Protein 4PYA (pdb70)

B-factor: mean 47.31, std 22.41, range [24.94, 157.39]

Foldseek 3Di:
DFKAKWKKKKKKADDLVLLVVQVVCDPHVLNLQVVLFVQLLVQLQCLCVVPPPDDRDDWPDKGWDWDRDSVRRMIMIMMMTIDGDDDHRHSSNLRSNVSSNVSSCVSRCVVPPDMDMDDIGIDD

Solvent-accessible surface area: 7126 Å² total; per-residue (Å²): 142,76,100,77,79,9,84,0,11,0,11,0,57,7,102,67,107,2,4,44,116,4,63,108,32,74,162,118,116,56,22,20,16,51,58,0,109,90,25,0,31,62,5,1,112,129,0,114,100,100,63,122,161,30,109,98,47,174,36,89,74,24,66,1,90,23,124,25,29,80,125,100,60,62,0,60,0,54,1,13,0,72,5,84,13,160,48,22,0,75,77,7,0,34,14,0,0,36,37,0,0,101,20,0,61,85,72,6,114,108,66,10,187,85,11,94,58,24,59,58,125,80,54,149

InterPro domains:
  IPR002820 Molybdopterin cofactor biosynthesis C (MoaC) domain [PF01967] (15-150)
  IPR023045 Molybdenum cofactor biosynthesis C [TIGR00581] (4-152)
  IPR036522 Molybdopterin cofactor biosynthesis C (MoaC) domain superfamily [G3DSA:3.30.70.640] (1-161)
  IPR036522 Molybdopterin cofactor biosynthesis C (MoaC) domain superfamily [SSF55040] (11-155)
  IPR047594 Molybdenum cofactor biosynthesis C, bacteria/eukaryotes [MF_01224_B] (2-158)
  IPR047594 Molybdenum cofactor biosynthesis C, bacteria/eukaryotes [cd01420] (15-154)
  IPR050105 Molybdenum cofactor biosynthesis MoaA/MoaC [PTHR22960] (3-147)

CATH classification: 3.30.70.640

Or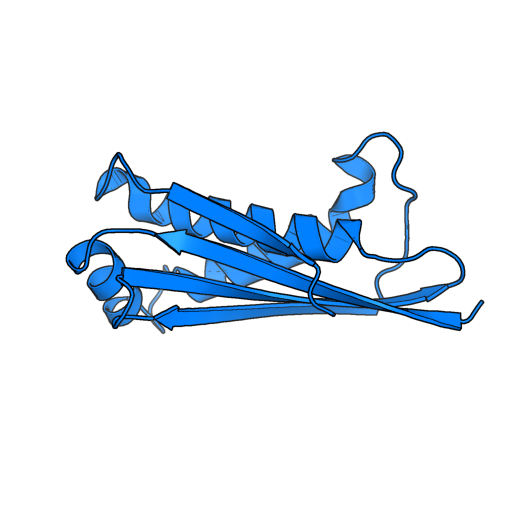ganism: Escherichia coli (strain K12) (NCBI:txid83333)

Radius of gyration: 14.76 Å; Cα contacts (8 Å, |Δi|>4): 261; chains: 1; bounding box: 37×29×43 Å

Structure (mmCIF, N/CA/C/O backbone):
data_4PYA
#
_entry.id   4PYA
#
_cell.length_a   89.933
_cell.length_b   89.933
_cell.length_c   62.446
_cell.angle_alpha   90.000
_cell.angle_beta   90.000
_cell.angle_gamma   120.000
#
_symmetry.space_group_name_H-M   'P 63 2 2'
#
loop_
_entity.id
_entity.type
_entity.pdbx_description
1 polymer 'Molybdenum cofactor biosynthesis protein MoaC'
2 non-polymer 1,2-ETHANEDIOL
3 non-polymer "(8S)-3',8-cyclo-7,8-dihydroguanosine 5'-triphosphate"
4 water water
#
loop_
_atom_site.group_PDB
_atom_site.id
_atom_site.type_symbol
_atom_site.label_atom_id
_atom_site.label_alt_id
_atom_site.label_comp_id
_atom_site.label_asym_id
_atom_site.label_entity_id
_atom_site.label_seq_id
_atom_site.pdbx_PDB_ins_code
_atom_site.Cartn_x
_atom_site.Cartn_y
_atom_site.Cartn_z
_atom_site.occupancy
_atom_site.B_iso_or_equiv
_atom_site.auth_seq_id
_atom_site.auth_comp_id
_atom_site.auth_asym_id
_atom_site.auth_atom_id
_atom_site.pdbx_PDB_model_num
ATOM 1 N N . GLU A 1 23 ? -50.532 19.336 174.978 1.00 85.42 23 GLU A N 1
ATOM 2 C CA . GLU A 1 23 ? -50.977 20.337 175.943 1.00 86.35 23 GLU A CA 1
ATOM 3 C C . GLU A 1 23 ? -52.356 20.877 175.584 1.00 84.88 23 GLU A C 1
ATOM 4 O O . GLU A 1 23 ? -52.550 21.450 174.514 1.00 89.98 23 GLU A O 1
ATOM 10 N N . THR A 1 24 ? -53.317 20.690 176.480 1.00 78.32 24 THR A N 1
ATOM 11 C CA . THR A 1 24 ? -54.684 21.112 176.218 1.00 75.06 24 THR A CA 1
ATOM 12 C C . THR A 1 24 ? -55.286 21.838 177.407 1.00 67.33 24 THR A C 1
ATOM 13 O O . THR A 1 24 ? -54.702 21.871 178.493 1.00 61.38 24 THR A O 1
ATOM 17 N N . VAL A 1 25 ? -56.466 22.408 177.204 1.00 65.38 25 VAL A N 1
ATOM 18 C CA . VAL A 1 25 ? -57.244 22.933 178.315 1.00 60.59 25 VAL A CA 1
ATOM 19 C C . VAL A 1 25 ? -57.835 21.785 179.132 1.00 57.23 25 VAL A C 1
ATOM 20 O O . VAL A 1 25 ? -58.568 20.945 178.609 1.00 60.44 25 VAL A O 1
ATOM 24 N N . ARG A 1 26 ? -57.504 21.735 180.415 1.00 51.38 26 ARG A N 1
ATOM 25 C CA . ARG A 1 26 ? -58.032 20.721 181.312 1.00 48.24 26 ARG A CA 1
ATOM 26 C C . ARG A 1 26 ? -58.839 21.345 182.444 1.00 47.80 26 ARG A C 1
ATOM 27 O O . ARG A 1 26 ? -58.496 22.385 182.933 1.00 44.47 26 ARG A O 1
ATOM 35 N N . GLU A 1 27 ? -59.934 20.712 182.790 1.00 46.33 27 GLU A N 1
ATOM 36 C CA . GLU A 1 27 ? -60.729 21.190 183.884 1.00 47.54 27 GLU A CA 1
ATOM 37 C C . GLU A 1 27 ? -61.339 20.097 184.710 1.00 44.37 27 GLU A C 1
ATOM 38 O O . GLU A 1 27 ? -61.412 18.976 184.314 1.00 45.69 27 GLU A O 1
ATOM 44 N N . ALA A 1 28 ? -61.727 20.460 185.911 1.00 38.22 28 ALA A N 1
ATOM 45 C CA . ALA A 1 28 ? -62.374 19.535 186.797 1.00 37.54 28 ALA A CA 1
ATOM 46 C C . ALA A 1 28 ? -63.314 20.270 187.736 1.00 40.34 28 ALA A C 1
ATOM 47 O O . ALA A 1 28 ? -63.058 21.379 188.074 1.00 38.15 28 ALA A O 1
ATOM 49 N N . ARG A 1 29 ? -64.424 19.644 188.079 1.00 36.81 29 ARG A N 1
ATOM 50 C CA . ARG A 1 29 ? -65.357 20.187 189.056 1.00 35.48 29 ARG A CA 1
ATOM 51 C C . ARG A 1 29 ? -65.634 19.154 190.132 1.00 34.22 29 ARG A C 1
ATOM 52 O O . ARG A 1 29 ? -65.737 17.965 189.839 1.00 35.17 29 ARG A O 1
ATOM 60 N N . ALA A 1 30 ? -65.761 19.624 191.370 1.00 32.76 30 ALA A N 1
ATOM 61 C CA . ALA A 1 30 ? -66.051 18.766 192.515 1.00 30.02 30 ALA A CA 1
ATOM 62 C C . ALA A 1 30 ? -67.150 19.391 193.360 1.00 35.46 30 ALA A C 1
ATOM 63 O O . ALA A 1 30 ? -67.458 20.579 193.223 1.00 32.82 30 ALA A O 1
ATOM 65 N N . GLU A 1 31 ? -67.767 18.574 194.204 1.00 31.29 31 GLU A N 1
ATOM 66 C CA . GLU A 1 31 ? -68.707 19.084 195.187 1.00 30.33 31 GLU A CA 1
ATOM 67 C C . GLU A 1 31 ? -68.380 18.481 196.543 1.00 30.99 31 GLU A C 1
ATOM 68 O O . GLU A 1 31 ? -67.792 17.404 196.627 1.00 32.22 31 GLU A O 1
ATOM 74 N N . ALA A 1 32 ? -68.740 19.203 197.600 1.00 28.48 32 ALA A N 1
ATOM 75 C CA . ALA A 1 32 ? -68.671 18.684 198.955 1.00 26.89 32 ALA A CA 1
ATOM 76 C C . ALA A 1 32 ? -69.886 19.211 199.710 1.00 31.08 32 ALA A C 1
ATOM 77 O O . ALA A 1 32 ? -70.468 20.226 199.336 1.00 33.06 32 ALA A O 1
ATOM 79 N N . PHE A 1 33 ? -70.276 18.507 200.761 1.00 30.59 33 PHE A N 1
ATOM 80 C CA . PHE A 1 33 ? -71.395 18.935 201.581 1.00 29.62 33 PHE A CA 1
ATOM 81 C C . PHE A 1 33 ? -70.969 18.928 203.035 1.00 29.13 33 PHE A C 1
ATOM 82 O O . PHE A 1 33 ? -70.193 18.075 203.450 1.00 28.13 33 PHE A O 1
ATOM 90 N N . VAL A 1 34 ? -71.476 19.881 203.816 1.00 30.18 34 VAL A N 1
ATOM 91 C CA . VAL A 1 34 ? -71.341 19.798 205.263 1.00 30.47 34 VAL A CA 1
ATOM 92 C C . VAL A 1 34 ? -72.734 19.789 205.858 1.00 28.32 34 VAL A C 1
ATOM 93 O O . VAL A 1 34 ? -73.501 20.717 205.622 1.00 30.73 34 VAL A O 1
ATOM 97 N N . THR A 1 35 ? -73.061 18.739 206.605 1.00 29.12 35 THR A N 1
ATOM 98 C CA . THR A 1 35 ? -74.398 18.590 207.176 1.00 29.61 35 THR A CA 1
ATOM 99 C C . THR A 1 35 ? -74.357 19.017 208.641 1.00 30.99 35 THR A C 1
ATOM 100 O O . THR A 1 35 ? -73.397 18.739 209.359 1.00 29.74 35 THR A O 1
ATOM 104 N N . MET A 1 36 ? -75.395 19.713 209.072 1.00 31.44 36 MET A N 1
ATOM 105 C CA . MET A 1 36 ? -75.374 20.353 210.382 1.00 31.85 36 MET A CA 1
ATOM 106 C C . MET A 1 36 ? -76.811 20.569 210.814 1.00 34.13 36 MET A C 1
ATOM 107 O O . MET A 1 36 ? -77.731 20.326 210.029 1.00 35.86 36 MET A O 1
ATOM 112 N N . ARG A 1 37 ? -77.016 21.011 212.053 1.00 33.42 37 ARG A N 1
ATOM 113 C CA . ARG A 1 37 ? -78.358 21.335 212.530 1.00 35.59 37 ARG A CA 1
ATOM 114 C C . ARG A 1 37 ? -78.847 22.651 211.933 1.00 34.09 37 ARG A C 1
ATOM 115 O O . ARG A 1 37 ? -78.057 23.449 211.429 1.00 32.65 37 ARG A O 1
ATOM 123 N N . SER A 1 38 ? -80.151 22.893 212.016 1.00 34.39 38 SER A N 1
ATOM 124 C CA . SER A 1 38 ? -80.730 24.096 211.433 1.00 35.07 38 SER A CA 1
ATOM 125 C C . SER A 1 38 ? -80.181 25.387 212.060 1.00 37.61 38 SER A C 1
ATOM 126 O O . SER A 1 38 ? -79.942 26.376 211.356 1.00 38.88 38 SER A O 1
ATOM 129 N N . GLU A 1 39 ? -79.986 25.382 213.374 1.00 36.52 39 GLU A N 1
ATOM 130 C CA . GLU A 1 39 ? -79.469 26.574 214.050 1.00 37.22 39 GLU A CA 1
ATOM 131 C C . GLU A 1 39 ? -78.091 26.932 213.534 1.00 36.07 39 GLU A C 1
ATOM 132 O O . GLU A 1 39 ? -77.759 28.108 213.351 1.00 33.09 39 GLU A O 1
ATOM 138 N N . THR A 1 40 ? -77.284 25.903 213.328 1.00 32.85 40 THR A N 1
ATOM 139 C CA . THR A 1 40 ? -75.915 26.085 212.878 1.00 32.67 40 THR A CA 1
ATOM 140 C C . THR A 1 40 ? -75.905 26.715 211.488 1.00 34.05 40 THR A C 1
ATOM 141 O O . THR A 1 40 ? -75.169 27.661 211.222 1.00 32.29 40 THR A O 1
ATOM 145 N N . LEU A 1 41 ? -76.753 26.206 210.603 1.00 32.35 41 LEU A N 1
ATOM 146 C CA . LEU A 1 41 ? -76.848 26.764 209.267 1.00 33.00 41 LEU A CA 1
ATOM 147 C C . LEU A 1 41 ? -77.409 28.182 209.309 1.00 35.02 41 LEU A C 1
ATOM 148 O O . LEU A 1 41 ? -76.938 29.060 208.595 1.00 36.55 41 LEU A O 1
ATOM 153 N N . ALA A 1 42 ? -78.403 28.419 210.164 1.00 34.96 42 ALA A N 1
ATOM 154 C CA . ALA A 1 42 ? -78.991 29.746 210.275 1.00 35.01 42 ALA A CA 1
ATOM 155 C C . ALA A 1 42 ? -77.941 30.764 210.713 1.00 38.23 42 ALA A C 1
ATOM 156 O O . ALA A 1 42 ? -77.975 31.923 210.298 1.00 38.83 42 ALA A O 1
ATOM 158 N N . MET A 1 43 ? -77.000 30.334 211.550 1.00 33.94 43 MET A N 1
ATOM 159 C CA . MET A 1 43 ? -75.970 31.253 212.032 1.00 37.21 43 MET A CA 1
ATOM 160 C C . MET A 1 43 ? -75.030 31.653 210.904 1.00 37.36 43 MET A C 1
ATOM 161 O O . MET A 1 43 ? -74.560 32.801 210.852 1.00 38.49 43 MET A O 1
ATOM 166 N N . ILE A 1 44 ? -74.759 30.704 210.013 1.00 36.32 44 ILE A N 1
ATOM 167 C CA . ILE A 1 44 ? -73.965 30.974 208.817 1.00 36.08 44 ILE A CA 1
ATOM 168 C C . ILE A 1 44 ? -74.663 31.975 207.922 1.00 39.60 44 ILE A C 1
ATOM 169 O O . ILE A 1 44 ? -74.057 32.947 207.464 1.00 44.87 44 ILE A O 1
ATOM 174 N N . ILE A 1 45 ? -75.945 31.737 207.670 1.00 39.83 45 ILE A N 1
ATOM 175 C CA . ILE A 1 45 ? -76.724 32.629 206.826 1.00 43.83 45 ILE A CA 1
ATOM 176 C C . ILE A 1 45 ? -76.796 34.037 207.423 1.00 51.34 45 ILE A C 1
ATOM 177 O O . ILE A 1 45 ? -76.664 35.025 206.703 1.00 54.34 45 ILE A O 1
ATOM 182 N N . ASP A 1 46 ? -76.970 34.127 208.740 1.00 50.60 46 ASP A N 1
ATOM 183 C CA . ASP A 1 46 ? -77.123 35.421 209.417 1.00 58.43 46 ASP A CA 1
ATOM 184 C C . ASP A 1 46 ? -75.820 36.206 209.578 1.00 60.80 46 ASP A C 1
ATOM 185 O O . ASP A 1 46 ? -75.846 37.427 209.759 1.00 64.27 46 ASP A O 1
ATOM 190 N N . GLY A 1 47 ? -74.691 35.507 209.528 1.00 57.53 47 GLY A N 1
ATOM 191 C CA . GLY A 1 47 ? -73.393 36.142 209.662 1.00 62.34 47 GLY A CA 1
ATOM 192 C C . GLY A 1 47 ? -72.747 36.398 208.310 1.00 67.98 47 GLY A C 1
ATOM 193 O O . GLY A 1 47 ? -71.603 36.857 208.223 1.00 72.92 47 GLY A O 1
ATOM 194 N N . ARG A 1 48 ? -73.488 36.096 207.248 1.00 119.52 48 ARG A N 1
ATOM 195 C CA . ARG A 1 48 ? -73.009 36.323 205.891 1.00 116.16 48 ARG A CA 1
ATOM 196 C C . ARG A 1 48 ? -72.895 37.820 205.620 1.00 124.91 48 ARG A C 1
ATOM 197 O O . ARG A 1 48 ? -73.657 38.614 206.174 1.00 135.41 48 ARG A O 1
ATOM 205 N N . HIS A 1 49 ? -71.926 38.188 204.784 1.00 120.66 49 HIS A N 1
ATOM 206 C CA . HIS A 1 49 ? -71.659 39.579 204.404 1.00 128.70 49 HIS A CA 1
ATOM 207 C C . HIS A 1 49 ? -71.178 40.437 205.581 1.00 129.58 49 HIS A C 1
ATOM 208 O O . HIS A 1 49 ? -71.094 41.661 205.470 1.00 139.74 49 HIS A O 1
ATOM 215 N N . HIS A 1 50 ? -70.860 39.795 206.702 1.00 118.07 50 HIS A N 1
ATOM 216 C CA . HIS A 1 50 ? -70.283 40.488 207.850 1.00 116.12 50 HIS A CA 1
ATOM 217 C C . HIS A 1 50 ? -68.863 39.985 208.091 1.00 104.06 50 HIS A C 1
ATOM 218 O O . HIS A 1 50 ? -68.491 38.920 207.597 1.00 91.99 50 HIS A O 1
ATOM 225 N N . ALA A 1 51 ? -68.076 40.753 208.843 1.00 107.47 51 ALA A N 1
ATOM 226 C CA . ALA A 1 51 ? -66.719 40.349 209.202 1.00 99.33 51 ALA A CA 1
ATOM 227 C C . ALA A 1 51 ? -66.752 39.011 209.939 1.00 93.21 51 ALA A C 1
ATOM 228 O O . ALA A 1 51 ? -67.420 38.879 210.964 1.00 99.47 51 ALA A O 1
ATOM 230 N N . GLY A 1 52 ? -66.040 38.021 209.407 1.00 82.13 52 GLY A N 1
ATOM 231 C CA . GLY A 1 52 ? -66.105 36.667 209.931 1.00 70.88 52 GLY A CA 1
ATOM 232 C C . GLY A 1 52 ? -67.019 35.808 209.083 1.00 65.63 52 GLY A C 1
ATOM 233 O O . GLY A 1 52 ? -67.464 34.743 209.505 1.00 60.68 52 GLY A O 1
ATOM 234 N N . ASP A 1 53 ? -67.299 36.298 207.880 1.00 65.61 53 ASP A N 1
ATOM 235 C CA . ASP A 1 53 ? -68.110 35.605 206.889 1.00 63.70 53 ASP A CA 1
ATOM 236 C C . ASP A 1 53 ? -67.585 34.191 206.670 1.00 54.76 53 ASP A C 1
ATOM 237 O O . ASP A 1 53 ? -66.490 34.014 206.155 1.00 45.51 53 ASP A O 1
ATOM 242 N N . VAL A 1 54 ? -68.364 33.194 207.076 1.00 36.63 54 VAL A N 1
ATOM 243 C CA . VAL A 1 54 ? -67.955 31.802 206.967 1.00 38.67 54 VAL A CA 1
ATOM 244 C C . VAL A 1 54 ? -67.746 31.424 205.498 1.00 39.32 54 VAL A C 1
ATOM 245 O O . VAL A 1 54 ? -66.759 30.771 205.158 1.00 37.01 54 VAL A O 1
ATOM 249 N N . PHE A 1 55 ? -68.640 31.859 204.615 1.00 36.12 55 PHE A N 1
ATOM 250 C CA . PHE A 1 55 ? -68.500 31.476 203.210 1.00 36.43 55 PHE A CA 1
ATOM 251 C C . PHE A 1 55 ? -67.283 32.126 202.553 1.00 36.98 55 PHE A C 1
ATOM 252 O O . PHE A 1 55 ? -66.561 31.474 201.795 1.00 34.82 55 PHE A O 1
ATOM 260 N N . ALA A 1 56 ? -67.051 33.402 202.853 1.00 36.85 56 ALA A N 1
ATOM 261 C CA . ALA A 1 56 ? -65.899 34.107 202.305 1.00 39.98 56 ALA A CA 1
ATOM 262 C C . ALA A 1 56 ? -64.589 33.445 202.747 1.00 34.20 56 ALA A C 1
ATOM 263 O O . ALA A 1 56 ? -63.671 33.253 201.946 1.00 35.22 56 ALA A O 1
ATOM 265 N N . THR A 1 57 ? -6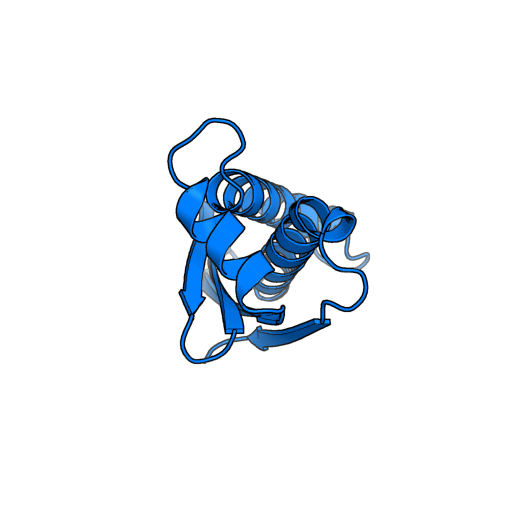4.513 33.098 204.026 1.00 35.12 57 THR A N 1
ATOM 266 C CA . THR A 1 57 ? -63.326 32.461 204.567 1.00 35.13 57 THR A CA 1
ATOM 267 C C . THR A 1 57 ? -63.121 31.086 203.936 1.00 33.83 57 THR A C 1
ATOM 268 O O . THR A 1 57 ? -62.008 30.717 203.573 1.00 30.48 57 THR A O 1
ATOM 272 N N . ALA A 1 58 ? -64.198 30.324 203.791 1.00 28.73 58 ALA A N 1
ATOM 273 C CA . ALA A 1 58 ? -64.072 28.989 203.241 1.00 29.58 58 ALA A CA 1
ATOM 274 C C . ALA A 1 58 ? -63.666 29.026 201.754 1.00 32.17 58 ALA A C 1
ATOM 275 O O . ALA A 1 58 ? -62.936 28.146 201.283 1.00 28.94 58 ALA A O 1
ATOM 277 N N . ARG A 1 59 ? -64.125 30.044 201.025 1.00 30.84 59 ARG A N 1
ATOM 278 C CA . ARG A 1 59 ? -63.770 30.180 199.614 1.00 29.44 59 ARG A CA 1
ATOM 279 C C . ARG A 1 59 ? -62.265 30.448 199.472 1.00 31.11 59 ARG A C 1
ATOM 280 O O . ARG A 1 59 ? -61.575 29.809 198.677 1.00 29.74 59 ARG A O 1
ATOM 288 N N . ILE A 1 60 ? -61.750 31.368 200.269 1.00 31.30 60 ILE A N 1
ATOM 289 C CA . ILE A 1 60 ? -60.321 31.672 200.238 1.00 29.88 60 ILE A CA 1
ATOM 290 C C . ILE A 1 60 ? -59.490 30.458 200.648 1.00 30.12 60 ILE A C 1
ATOM 291 O O . ILE A 1 60 ? -58.457 30.170 200.037 1.00 29.92 60 ILE A O 1
ATOM 296 N N . ALA A 1 61 ? -59.926 29.744 201.685 1.00 31.09 61 ALA A N 1
ATOM 297 C CA . ALA A 1 61 ? -59.195 28.553 202.118 1.00 31.12 61 ALA A CA 1
ATOM 298 C C . ALA A 1 61 ? -59.113 27.522 200.998 1.00 31.15 61 ALA A C 1
ATOM 299 O O . ALA A 1 61 ? -58.052 26.909 200.779 1.00 29.90 61 ALA A O 1
ATOM 301 N N . GLY A 1 62 ? -60.233 27.321 200.302 1.00 27.63 62 GLY A N 1
ATOM 302 C CA . GLY A 1 62 ? -60.302 26.324 199.249 1.00 30.88 62 GLY A CA 1
ATOM 303 C C . GLY A 1 62 ? -59.422 26.716 198.067 1.00 30.76 62 GLY A C 1
ATOM 304 O O . GLY A 1 62 ? -58.767 25.872 197.456 1.00 30.80 62 GLY A O 1
ATOM 305 N N . ILE A 1 63 ? -59.430 27.996 197.727 1.00 27.49 63 ILE A N 1
ATOM 306 C CA . ILE A 1 63 ? -58.586 28.495 196.637 1.00 26.52 63 ILE A CA 1
ATOM 307 C C . ILE A 1 63 ? -57.108 28.304 196.961 1.00 30.89 63 ILE A C 1
ATOM 308 O O . ILE A 1 63 ? -56.322 27.863 196.107 1.00 33.22 63 ILE A O 1
ATOM 313 N N . GLN A 1 64 ? -56.722 28.654 198.170 1.00 29.26 64 GLN A N 1
ATOM 314 C CA . GLN A 1 64 ? -55.353 28.479 198.590 1.00 32.73 64 GLN A CA 1
ATOM 315 C C . GLN A 1 64 ? -54.934 27.025 198.619 1.00 32.31 64 GLN A C 1
ATOM 316 O O . GLN A 1 64 ? -53.843 26.694 198.293 1.00 31.68 64 GLN A O 1
ATOM 322 N N . ALA A 1 65 ? -55.835 26.181 199.051 1.00 29.81 65 ALA A N 1
ATOM 323 C CA . ALA A 1 65 ? -55.566 24.747 199.130 1.00 30.79 65 ALA A CA 1
ATOM 324 C C . ALA A 1 65 ? -55.376 24.120 197.762 1.00 31.56 65 ALA A C 1
ATOM 325 O O . ALA A 1 65 ? -54.498 23.267 197.582 1.00 30.97 65 ALA A O 1
ATOM 327 N N . ALA A 1 66 ? -56.199 24.525 196.800 1.00 31.10 66 ALA A N 1
ATOM 328 C CA . ALA A 1 66 ? -56.049 24.026 195.424 1.00 30.51 66 ALA A CA 1
ATOM 329 C C . ALA A 1 66 ? -54.634 24.293 194.896 1.00 28.70 66 ALA A C 1
ATOM 330 O O . ALA A 1 66 ? -54.022 23.430 194.247 1.00 31.65 66 ALA A O 1
ATOM 332 N N . LYS A 1 67 ? -54.097 25.475 195.190 1.00 26.72 67 LYS A N 1
ATOM 333 C CA . LYS A 1 67 ? -52.780 25.842 194.684 1.00 28.69 67 LYS A CA 1
ATOM 334 C C . LYS A 1 67 ? -51.658 25.072 195.376 1.00 31.11 67 LYS A C 1
ATOM 335 O O . LYS A 1 67 ? -50.523 25.071 194.896 1.00 35.66 67 LYS A O 1
ATOM 341 N N . ARG A 1 68 ? -51.972 24.456 196.512 1.00 31.63 68 ARG A N 1
ATOM 342 C CA . ARG A 1 68 ? -50.997 23.718 197.317 1.00 35.93 68 ARG A CA 1
ATOM 343 C C . ARG A 1 68 ? -51.175 22.214 197.174 1.00 31.86 68 ARG A C 1
ATOM 344 O O . ARG A 1 68 ? -50.529 21.452 197.884 1.00 32.64 68 ARG A O 1
ATOM 352 N N . THR A 1 69 ? -52.062 21.786 196.278 1.00 28.70 69 THR A N 1
ATOM 353 C CA . THR A 1 69 ? -52.419 20.368 196.208 1.00 28.24 69 THR A CA 1
ATOM 354 C C . THR A 1 69 ? -51.193 19.496 196.002 1.00 31.00 69 THR A C 1
ATOM 355 O O . THR A 1 69 ? -51.070 18.434 196.603 1.00 29.48 69 THR A O 1
ATOM 359 N N . TRP A 1 70 ? -50.266 19.965 195.174 1.00 31.96 70 TRP A N 1
ATOM 360 C CA . TRP A 1 70 ? -49.045 19.216 194.892 1.00 32.09 70 TRP A CA 1
ATOM 361 C C . TRP A 1 70 ? -48.227 19.002 196.159 1.00 33.01 70 TRP A C 1
ATOM 362 O O . TRP A 1 70 ? -47.464 18.039 196.277 1.00 34.77 70 TRP A O 1
ATOM 373 N N . ASP A 1 71 ? -48.386 19.898 197.122 1.00 31.50 71 ASP A N 1
ATOM 374 C CA . ASP A 1 71 ? -47.584 19.809 198.336 1.00 35.27 71 ASP A CA 1
ATOM 375 C C . ASP A 1 71 ? -48.284 19.015 199.437 1.00 35.01 71 ASP A C 1
ATOM 376 O O . ASP A 1 71 ? -47.660 18.643 200.431 1.00 39.51 71 ASP A O 1
ATOM 381 N N . LEU A 1 72 ? -49.573 18.758 199.259 1.00 30.14 72 LEU A N 1
ATOM 382 C CA . LEU A 1 72 ? -50.362 18.008 200.243 1.00 32.37 72 LEU A CA 1
ATOM 383 C C . LEU A 1 72 ? -50.494 16.532 199.870 1.00 32.64 72 LEU A C 1
ATOM 384 O O . LEU A 1 72 ? -50.491 15.651 200.734 1.00 32.70 72 LEU A O 1
ATOM 389 N N . ILE A 1 73 ? -50.642 16.283 198.573 1.00 30.21 73 ILE A N 1
ATOM 390 C CA . ILE A 1 73 ? -50.813 14.927 198.049 1.00 31.44 73 ILE A CA 1
ATOM 391 C C . ILE A 1 73 ? -49.500 14.463 197.419 1.00 30.47 73 ILE A C 1
ATOM 392 O O . ILE A 1 73 ? -49.072 14.997 196.402 1.00 30.84 73 ILE A O 1
ATOM 397 N N . PRO A 1 74 ? -48.845 13.465 198.034 1.00 30.62 74 PRO A N 1
ATOM 398 C CA . PRO A 1 74 ? -47.441 13.153 197.756 1.00 36.60 74 PRO A CA 1
ATOM 399 C C . PRO A 1 74 ? -47.095 12.943 196.292 1.00 39.41 74 PRO A C 1
ATOM 400 O O . PRO A 1 74 ? -46.040 13.397 195.841 1.00 39.18 74 PRO A O 1
ATOM 404 N N . LEU A 1 75 ? -47.967 12.267 195.554 1.00 35.78 75 LEU A N 1
ATOM 405 C CA . LEU A 1 75 ? -47.645 11.912 194.182 1.00 37.17 75 LEU A CA 1
ATOM 406 C C . LEU A 1 75 ? -48.177 12.908 193.148 1.00 38.57 75 LEU A C 1
ATOM 407 O O . LEU A 1 75 ? -47.940 12.743 191.950 1.00 42.99 75 LEU A O 1
ATOM 412 N N . CYS A 1 76 ? -48.881 13.943 193.595 1.00 33.84 76 CYS A N 1
ATOM 413 C CA . CYS A 1 76 ? -49.384 14.945 192.653 1.00 31.43 76 CYS A CA 1
ATOM 414 C C . CYS A 1 76 ? -48.257 15.796 192.100 1.00 37.51 76 CYS A C 1
ATOM 415 O O . CYS A 1 76 ? -47.260 16.032 192.775 1.00 39.80 76 CYS A O 1
ATOM 418 N N . HIS A 1 77 ? -48.409 16.245 190.857 1.00 36.48 77 HIS A N 1
ATOM 419 C CA . HIS A 1 77 ? -47.405 17.093 190.222 1.00 38.06 77 HIS A CA 1
ATOM 420 C C . HIS A 1 77 ? -47.643 18.571 190.495 1.00 38.48 77 HIS A C 1
ATOM 421 O O . HIS A 1 77 ? -48.786 19.013 190.572 1.00 40.43 77 HIS A O 1
ATOM 428 N N . PRO A 1 78 ? -46.560 19.357 190.598 1.00 43.15 78 PRO A N 1
ATOM 429 C CA . PRO A 1 78 ? -46.776 20.806 190.639 1.00 44.70 78 PRO A CA 1
ATOM 430 C C . PRO A 1 78 ? -47.353 21.279 189.309 1.00 43.83 78 PRO A C 1
ATOM 431 O O . PRO A 1 78 ? -46.913 20.816 188.263 1.00 47.51 78 PRO A O 1
ATOM 435 N N . LEU A 1 79 ? -48.337 22.165 189.354 1.00 44.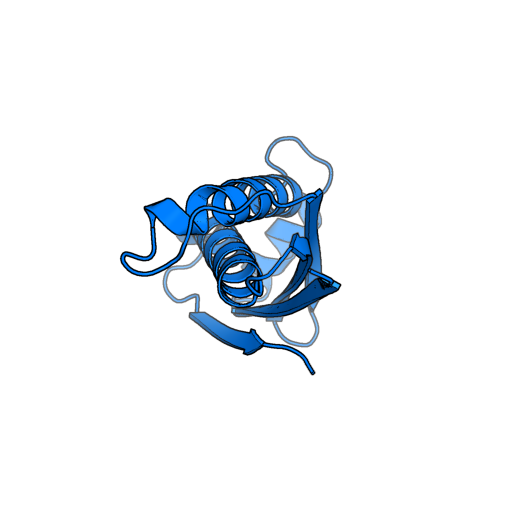91 79 LEU A N 1
ATOM 436 C CA . LEU A 1 79 ? -48.986 22.643 188.144 1.00 50.02 79 LEU A CA 1
ATOM 437 C C . LEU A 1 79 ? -49.199 24.141 188.243 1.00 53.70 79 LEU A C 1
ATOM 438 O O . LEU A 1 79 ? -49.150 24.706 189.328 1.00 56.69 79 LEU A O 1
ATOM 443 N N . MET A 1 80 ? -49.456 24.788 187.120 1.00 58.45 80 MET A N 1
ATOM 444 C CA . MET A 1 80 ? -49.790 26.200 187.175 1.00 61.85 80 MET A CA 1
ATOM 445 C C . MET A 1 80 ? -51.279 26.388 186.934 1.00 56.60 80 MET A C 1
ATOM 446 O O . MET A 1 80 ? -51.723 26.529 185.799 1.00 64.16 80 MET A O 1
ATOM 451 N N . LEU A 1 81 ? -52.048 26.358 188.016 1.00 56.36 81 LEU A N 1
ATOM 452 C CA . LEU A 1 81 ? -53.476 26.624 187.938 1.00 54.80 81 LEU A CA 1
ATOM 453 C C . LEU A 1 81 ? -53.736 28.035 187.438 1.00 62.05 81 LEU A C 1
ATOM 454 O O . LEU A 1 81 ? -53.295 29.009 188.047 1.00 68.52 81 LEU A O 1
ATOM 459 N N . SER A 1 82 ? -54.452 28.150 186.330 1.00 62.13 82 SER A N 1
ATOM 460 C CA . SER A 1 82 ? -54.823 29.464 185.841 1.00 65.61 82 SER A CA 1
ATOM 461 C C . SER A 1 82 ? -56.173 29.884 186.416 1.00 60.12 82 SER A C 1
ATOM 462 O O . SER A 1 82 ? -56.537 31.058 186.361 1.00 65.36 82 SER A O 1
ATOM 465 N N . LYS A 1 83 ? -56.917 28.931 186.967 1.00 52.88 83 LYS A N 1
ATOM 466 C CA . LYS A 1 83 ? -58.231 29.253 187.503 1.00 48.66 83 LYS A CA 1
ATOM 467 C C . LYS A 1 83 ? -58.705 28.284 188.576 1.00 41.67 83 LYS A C 1
ATOM 468 O O . LYS A 1 83 ? -58.637 27.068 188.414 1.00 42.96 83 LYS A O 1
ATOM 474 N N . VAL A 1 84 ? -59.168 28.852 189.684 1.00 38.62 84 VAL A N 1
ATOM 475 C CA . VAL A 1 84 ? -59.817 28.100 190.750 1.00 38.07 84 VAL A CA 1
ATOM 476 C C . VAL A 1 84 ? -61.021 28.888 19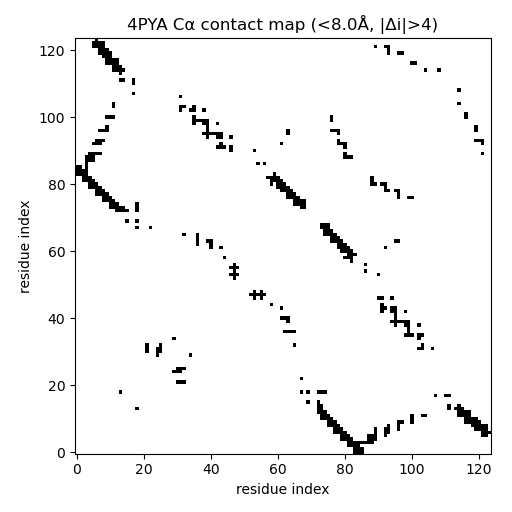1.234 1.00 40.42 84 VAL A C 1
ATOM 477 O O . VAL A 1 84 ? -60.899 30.072 191.561 1.00 42.49 84 VAL A O 1
ATOM 481 N N . GLU A 1 85 ? -62.180 28.241 191.262 1.00 37.36 85 GLU A N 1
ATOM 482 C CA . GLU A 1 85 ? -63.395 28.870 191.764 1.00 36.66 85 GLU A CA 1
ATOM 483 C C . GLU A 1 85 ? -64.001 27.995 192.827 1.00 34.18 85 GLU A C 1
ATOM 484 O O . GLU A 1 85 ? -64.009 26.773 192.708 1.00 35.16 85 GLU A O 1
ATOM 490 N N . VAL A 1 86 ? -64.502 28.625 193.877 1.00 34.40 86 VAL A N 1
ATOM 491 C CA . VAL A 1 86 ? -65.145 27.898 194.954 1.00 34.30 86 VAL A CA 1
ATOM 492 C C . VAL A 1 86 ? -66.461 28.593 195.238 1.00 37.09 86 VAL A C 1
ATOM 493 O O . VAL A 1 86 ? -66.477 29.784 195.552 1.00 40.61 86 VAL A O 1
ATOM 497 N N . ASN A 1 87 ? -67.572 27.882 195.092 1.00 34.33 87 ASN A N 1
ATOM 498 C CA . ASN A 1 87 ? -68.858 28.511 195.366 1.00 40.63 87 ASN A CA 1
ATOM 499 C C . ASN A 1 87 ? -69.628 27.752 196.435 1.00 35.69 87 ASN A C 1
ATOM 500 O O . ASN A 1 87 ? -69.639 26.529 196.442 1.00 33.17 87 ASN A O 1
ATOM 505 N N . LEU A 1 88 ? -70.270 28.492 197.334 1.00 34.91 88 LEU A N 1
ATOM 506 C CA . LEU A 1 88 ? -70.931 27.897 198.491 1.00 31.93 88 LEU A CA 1
ATOM 507 C C . LEU A 1 88 ? -72.380 28.328 198.541 1.00 33.72 88 LEU A C 1
ATOM 508 O O . LEU A 1 88 ? -72.693 29.480 198.246 1.00 36.55 88 LEU A O 1
ATOM 513 N N . GLN A 1 89 ? -73.271 27.399 198.868 1.00 33.58 89 GLN A N 1
ATOM 514 C CA . GLN A 1 89 ? -74.686 27.743 198.996 1.00 35.79 89 GLN A 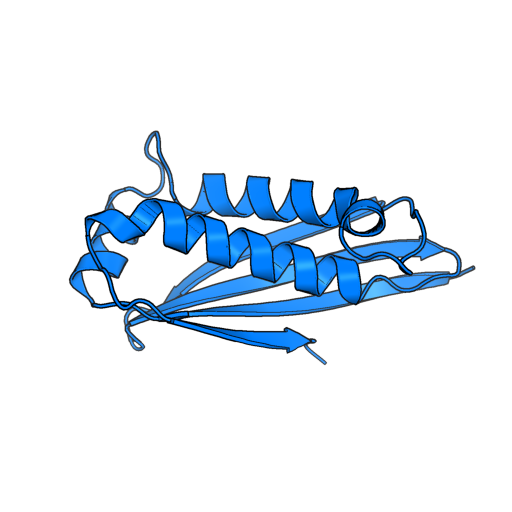CA 1
ATOM 515 C C . GLN A 1 89 ? -75.298 27.026 200.183 1.00 36.27 89 GLN A C 1
ATOM 516 O O . GLN A 1 89 ? -75.054 25.840 200.395 1.00 36.22 89 GLN A O 1
ATOM 522 N N . ALA A 1 90 ? -76.072 27.766 200.969 1.00 36.06 90 ALA A N 1
ATOM 523 C CA . ALA A 1 90 ? -76.840 27.167 202.041 1.00 38.46 90 ALA A CA 1
ATOM 524 C C . ALA A 1 90 ? -77.991 26.377 201.445 1.00 41.13 90 ALA A C 1
ATOM 525 O O . ALA A 1 90 ? -78.653 26.835 200.509 1.00 43.84 90 ALA A O 1
ATOM 527 N N . GLU A 1 91 ? -78.238 25.189 201.980 1.00 40.17 91 GLU A N 1
ATOM 528 C CA . GLU A 1 91 ? -79.417 24.432 201.591 1.00 43.12 91 GLU A CA 1
ATOM 529 C C . GLU A 1 91 ? -80.285 24.154 202.808 1.00 41.78 91 GLU 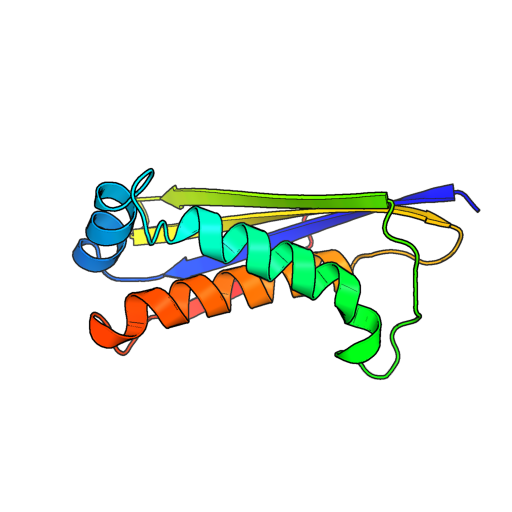A C 1
ATOM 530 O O . GLU A 1 91 ? -80.259 23.046 203.335 1.00 42.85 91 GLU A O 1
ATOM 536 N N . PRO A 1 92 ? -81.086 25.113 203.199 1.00 43.80 92 PRO A N 1
ATOM 537 C CA . PRO A 1 92 ? -81.832 25.050 204.441 1.00 48.24 92 PRO A CA 1
ATOM 538 C C . PRO A 1 92 ? -82.763 23.886 204.415 1.00 51.87 92 PRO A C 1
ATOM 539 O O . PRO A 1 92 ? -83.017 23.290 205.423 1.00 49.63 92 PRO A O 1
ATOM 543 N N . GLU A 1 93 ? -83.241 23.543 203.240 1.00 54.40 93 GLU A N 1
ATOM 544 C CA . GLU A 1 93 ? -84.148 22.425 203.092 1.00 59.98 93 GLU A CA 1
ATOM 545 C C . GLU A 1 93 ? -83.524 21.097 203.421 1.00 56.63 93 GLU A C 1
ATOM 546 O O . GLU A 1 93 ? -84.216 20.155 203.707 1.00 58.74 93 GLU A O 1
ATOM 552 N N . HIS A 1 94 ? -82.212 20.999 203.311 1.00 51.03 94 HIS A N 1
ATOM 553 C CA . HIS A 1 94 ? -81.514 19.784 203.677 1.00 49.68 94 HIS A CA 1
ATOM 554 C C . HIS A 1 94 ? -80.579 19.878 204.863 1.00 49.44 94 HIS A C 1
ATOM 555 O O . HIS A 1 94 ? -79.829 18.986 205.110 1.00 51.20 94 HIS A O 1
ATOM 562 N N . ASN A 1 95 ? -80.630 20.982 205.572 1.00 48.26 95 ASN A N 1
ATOM 563 C CA . ASN A 1 95 ? -79.740 21.271 206.703 1.00 44.64 95 ASN A CA 1
ATOM 564 C C . ASN A 1 95 ? -78.277 21.091 206.348 1.00 40.88 95 ASN A C 1
ATOM 565 O O . ASN A 1 95 ? -77.533 20.405 207.045 1.00 38.87 95 ASN A O 1
ATOM 570 N N . ARG A 1 96 ? -77.850 21.705 205.256 1.00 40.70 96 ARG A N 1
ATOM 571 C CA . ARG A 1 96 ? -76.467 21.538 204.845 1.00 37.94 96 ARG A CA 1
ATOM 572 C C . ARG A 1 96 ? -75.977 22.680 203.982 1.00 33.35 96 ARG A C 1
ATOM 573 O O . ARG A 1 96 ? -76.776 23.473 203.458 1.00 36.16 96 ARG A O 1
ATOM 581 N N . VAL A 1 97 ? -74.653 22.752 203.868 1.00 32.83 97 VAL A N 1
ATOM 582 C CA . VAL A 1 97 ? -73.987 23.651 202.939 1.00 32.81 97 VAL A CA 1
ATOM 583 C C . VAL A 1 97 ? -73.508 22.831 201.748 1.00 34.93 97 VAL A C 1
ATOM 584 O O . VAL A 1 97 ? -72.932 21.768 201.939 1.00 32.72 97 VAL A O 1
ATOM 588 N N . ARG A 1 98 ? -73.747 23.308 200.531 1.00 35.34 98 ARG A N 1
ATOM 589 C CA . ARG A 1 98 ? -73.114 22.685 199.356 1.00 33.26 98 ARG A CA 1
ATOM 590 C C . ARG A 1 98 ? -71.960 23.542 198.835 1.00 32.45 98 ARG A C 1
ATOM 591 O O . ARG A 1 98 ? -72.081 24.757 198.701 1.00 34.45 98 ARG A O 1
ATOM 599 N N . ILE A 1 99 ? -70.844 22.880 198.551 1.00 29.89 99 ILE A N 1
ATOM 600 C CA . ILE A 1 99 ? -69.652 23.506 197.995 1.00 28.56 99 ILE A CA 1
ATOM 601 C C . ILE A 1 99 ? -69.435 22.953 196.595 1.00 31.36 99 ILE A C 1
ATOM 602 O O . ILE A 1 99 ? -69.439 21.744 196.428 1.00 33.90 99 ILE A O 1
ATOM 607 N N . GLU A 1 100 ? -69.290 23.822 195.598 1.00 32.55 100 GLU A N 1
ATOM 608 C CA . GLU A 1 100 ? -68.905 23.364 194.268 1.00 32.34 100 GLU A CA 1
ATOM 609 C C . GLU A 1 100 ? -67.614 24.064 193.849 1.00 35.12 100 GLU A C 1
ATOM 610 O O . GLU A 1 100 ? -67.472 25.277 194.008 1.00 35.94 100 GLU A O 1
ATOM 616 N N . THR A 1 101 ? -66.674 23.306 193.294 1.00 31.42 101 THR A N 1
ATOM 617 C CA . THR A 1 101 ? -65.418 23.893 192.854 1.00 29.42 101 THR A CA 1
ATOM 618 C C . THR A 1 101 ? -65.170 23.676 191.370 1.00 35.16 101 THR A C 1
ATOM 619 O O . THR A 1 101 ? -65.742 22.786 190.744 1.00 34.64 101 THR A O 1
ATOM 623 N N . LEU A 1 102 ? -64.328 24.535 190.817 1.00 34.16 102 LEU A N 1
ATOM 624 C CA . LEU A 1 102 ? -63.903 24.472 189.440 1.00 37.87 102 LEU A CA 1
ATOM 625 C C . LEU A 1 102 ? -62.417 24.772 189.403 1.00 41.00 102 LEU A C 1
ATOM 626 O O . LEU A 1 102 ? -61.966 25.745 190.013 1.00 39.05 102 LEU A O 1
ATOM 631 N N . CYS A 1 103 ? -61.670 23.936 188.709 1.00 35.39 103 CYS A N 1
ATOM 632 C CA . CYS A 1 103 ? -60.274 24.156 188.457 1.00 33.97 103 CYS A CA 1
ATOM 633 C C . CYS A 1 103 ? -59.963 24.000 186.979 1.00 37.38 103 CYS A C 1
ATOM 634 O O . CYS A 1 103 ? -60.440 23.098 186.348 1.00 41.00 103 CYS A O 1
ATOM 637 N N . ARG A 1 104 ? -59.135 24.887 186.474 1.00 38.11 104 ARG A N 1
ATOM 638 C CA . ARG A 1 104 ? -58.754 24.850 185.085 1.00 39.29 104 ARG A CA 1
ATOM 639 C C . ARG A 1 104 ? -57.309 25.206 184.872 1.00 42.50 104 ARG A C 1
ATOM 640 O O . ARG A 1 104 ? -56.765 26.003 185.576 1.00 44.23 104 ARG A O 1
ATOM 648 N N . LEU A 1 105 ? -56.706 24.622 183.862 1.00 41.56 105 LEU A N 1
ATOM 649 C CA . LEU A 1 105 ? -55.422 25.069 183.379 1.00 45.16 105 LEU A CA 1
ATOM 650 C C . LEU A 1 105 ? -55.186 24.639 181.948 1.00 49.06 105 LEU A C 1
ATOM 651 O O . LEU A 1 105 ? -55.909 23.841 181.445 1.00 52.00 105 LEU A O 1
ATOM 656 N N . THR A 1 106 ? -54.175 25.207 181.313 1.00 52.36 106 THR A N 1
ATOM 657 C CA . THR A 1 106 ? -53.717 24.709 180.029 1.00 53.57 106 THR A CA 1
ATOM 658 C C . THR A 1 106 ? -52.404 23.977 180.266 1.00 58.39 106 THR A C 1
ATOM 659 O O . THR A 1 106 ? -51.418 24.584 180.675 1.00 62.21 106 THR A O 1
ATOM 663 N N . GLY A 1 107 ? -52.404 22.667 180.043 1.00 62.64 107 GLY A N 1
ATOM 664 C CA . GLY A 1 107 ? -51.241 21.846 180.339 1.00 66.18 107 GLY A CA 1
ATOM 665 C C . GLY A 1 107 ? -51.426 20.387 179.966 1.00 65.87 107 GLY A C 1
ATOM 666 O O . GLY A 1 107 ? -52.328 20.051 179.202 1.00 66.24 107 GLY A O 1
ATOM 667 N N . LYS A 1 108 ? -50.572 19.517 180.505 1.00 64.31 108 LYS A N 1
ATOM 668 C CA . LYS A 1 108 ? -50.601 18.101 180.144 1.00 67.74 108 LYS A CA 1
ATOM 669 C C . LYS A 1 108 ? -51.160 17.231 181.265 1.00 65.45 108 LYS A C 1
ATOM 670 O O . LYS A 1 108 ? -51.462 16.056 181.064 1.00 70.13 108 LYS A O 1
ATOM 676 N N . THR A 1 109 ? -51.288 17.814 182.447 1.00 58.97 109 THR A N 1
ATOM 677 C CA . T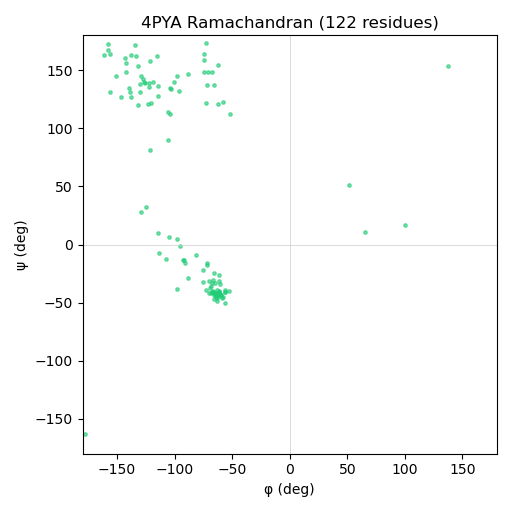HR A 1 109 ? -51.772 17.089 183.615 1.00 56.33 109 THR A CA 1
ATOM 678 C C . THR A 1 109 ? -53.116 17.642 184.075 1.00 52.54 109 THR A C 1
ATOM 679 O O . THR A 1 109 ? -53.310 18.859 184.113 1.00 53.13 109 THR A O 1
ATOM 683 N N . GLY A 1 110 ? -54.045 16.746 184.409 1.00 48.61 110 GLY A N 1
ATOM 684 C CA . GLY A 1 110 ? -55.375 17.134 184.854 1.00 46.40 110 GLY A CA 1
ATOM 685 C C . GLY A 1 110 ? -55.417 17.725 186.254 1.00 42.17 110 GLY A C 1
ATOM 686 O O . GLY A 1 110 ? -54.416 17.734 186.980 1.00 44.89 110 GLY A O 1
ATOM 687 N N . VAL A 1 111 ? -56.590 18.210 186.648 1.00 35.93 111 VAL A N 1
ATOM 688 C CA . VAL A 1 111 ? -56.718 18.974 187.871 1.00 33.67 111 VAL A CA 1
ATOM 689 C C . VAL A 1 111 ? -57.833 18.442 188.764 1.00 31.60 111 VAL A C 1
ATOM 690 O O . VAL A 1 111 ? -58.445 19.188 189.522 1.00 30.75 111 VAL A O 1
ATOM 694 N N . GLU A 1 112 ? -58.110 17.144 188.657 1.00 32.77 112 GLU A N 1
ATOM 695 C CA . GLU A 1 112 ? -59.103 16.515 189.529 1.00 32.53 112 GLU A CA 1
ATOM 696 C C . GLU A 1 112 ? -58.760 16.674 190.993 1.00 27.97 112 GLU A C 1
ATOM 697 O O . GLU A 1 112 ? -59.635 16.953 191.826 1.00 26.49 112 GLU A O 1
ATOM 703 N N . MET A 1 113 ? -57.497 16.445 191.337 1.00 30.35 113 MET A N 1
ATOM 704 C CA . MET A 1 113 ? -57.148 16.502 192.770 1.00 28.17 113 MET A CA 1
ATOM 705 C C . MET A 1 113 ? -57.212 17.936 193.301 1.00 31.28 113 MET A C 1
ATOM 706 O O . MET A 1 113 ? -57.529 18.156 194.468 1.00 28.50 113 MET A O 1
ATOM 711 N N . GLU A 1 114 ? -56.914 18.907 192.452 1.00 30.02 114 GLU A N 1
ATOM 712 C CA . GLU A 1 114 ? -57.033 20.304 192.858 1.00 28.10 114 GLU A CA 1
ATOM 713 C C . GLU A 1 114 ? -58.486 20.636 193.177 1.00 29.95 114 GLU A C 1
ATOM 714 O O . GLU A 1 114 ? -58.793 21.290 194.171 1.00 28.30 114 GLU A O 1
ATOM 720 N N . ALA A 1 115 ? -59.402 20.168 192.337 1.00 27.17 115 ALA A N 1
ATOM 721 C CA . ALA A 1 115 ? -60.827 20.446 192.573 1.00 28.69 115 ALA A CA 1
ATOM 722 C C . ALA A 1 115 ? -61.323 19.775 193.863 1.00 28.48 115 ALA A C 1
ATOM 723 O O . ALA A 1 115 ? -62.054 20.375 194.660 1.00 27.75 115 ALA A O 1
ATOM 725 N N . LEU A 1 116 ? -60.911 18.529 194.083 1.00 26.08 116 LEU A N 1
ATOM 726 C CA . LEU A 1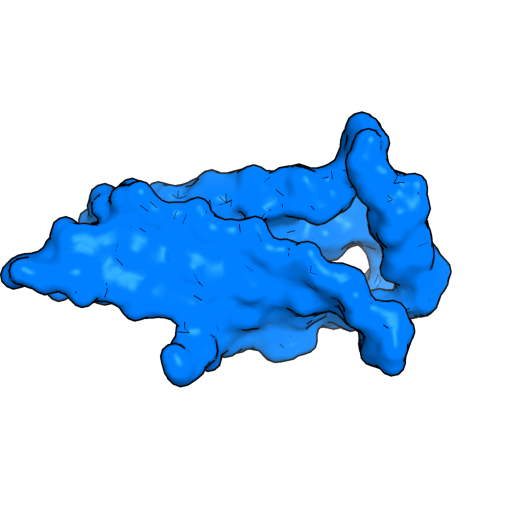 116 ? -61.349 17.798 195.275 1.00 27.28 116 LEU A CA 1
ATOM 727 C C . LEU A 1 116 ? -60.748 18.383 196.547 1.00 26.31 116 LEU A C 1
ATOM 728 O O . LEU A 1 116 ? -61.399 18.433 197.595 1.00 27.98 116 LEU A O 1
ATOM 733 N N . THR A 1 117 ? -59.496 18.808 196.451 1.00 27.34 117 THR A N 1
ATOM 734 C CA . THR A 1 117 ? -58.795 19.362 197.604 1.00 26.79 117 THR A CA 1
ATOM 735 C C . THR A 1 117 ? -59.396 20.718 197.959 1.00 29.35 117 THR A C 1
ATOM 736 O O . THR A 1 117 ? -59.583 21.031 199.146 1.00 28.46 117 THR A O 1
ATOM 740 N N . ALA A 1 118 ? -59.696 21.524 196.941 1.00 25.97 118 ALA A N 1
ATOM 741 C CA . ALA A 1 118 ? -60.341 22.810 197.196 1.00 30.10 118 ALA A CA 1
ATOM 742 C C . ALA A 1 118 ? -61.698 22.592 197.875 1.00 30.57 118 ALA A C 1
ATOM 743 O O . ALA A 1 118 ? -62.033 23.281 198.835 1.00 28.36 118 ALA A O 1
ATOM 745 N N . ALA A 1 119 ? -62.467 21.612 197.402 1.00 27.98 119 ALA A N 1
ATOM 746 C CA . ALA A 1 119 ? -63.766 21.326 198.014 1.00 29.74 119 ALA A CA 1
ATOM 747 C C . ALA A 1 119 ? -63.611 20.830 199.448 1.00 27.17 119 ALA A C 1
ATOM 748 O O . ALA A 1 119 ? -64.390 21.198 200.338 1.00 29.80 119 ALA A O 1
ATOM 750 N N . SER A 1 120 ? -62.625 19.971 199.665 1.00 27.62 120 SER A N 1
ATOM 751 C CA . SER A 1 120 ? -62.407 19.391 200.996 1.00 26.87 120 SER A CA 1
ATOM 752 C C . SER A 1 120 ? -61.984 20.413 202.031 1.00 27.13 120 SER A C 1
ATOM 753 O O . SER A 1 120 ? -62.447 20.371 203.167 1.00 26.50 120 SER A O 1
ATOM 756 N N . VAL A 1 121 ? -61.072 21.304 201.658 1.00 25.49 121 VAL A N 1
ATOM 757 C CA . VAL A 1 121 ? -60.560 22.271 202.614 1.00 25.45 121 VAL A CA 1
ATOM 758 C C . VAL A 1 121 ? -61.588 23.356 202.850 1.00 26.83 121 VAL A C 1
ATOM 759 O O . VAL A 1 121 ? -61.697 23.886 203.959 1.00 26.26 121 VAL A O 1
ATOM 763 N N . ALA A 1 122 ? -62.380 23.675 201.828 1.00 24.94 122 ALA A N 1
ATOM 764 C CA . ALA A 1 122 ? -63.510 24.575 202.053 1.00 27.13 122 ALA A CA 1
ATOM 765 C C . ALA A 1 122 ? -64.464 23.975 203.089 1.00 29.27 122 ALA A C 1
ATOM 766 O O . ALA A 1 122 ? -64.938 24.679 203.980 1.00 28.17 122 ALA A O 1
ATOM 768 N N . ALA A 1 123 ? -64.737 22.679 202.962 1.00 25.81 123 ALA A N 1
ATOM 769 C CA . ALA A 1 123 ? -65.604 21.970 203.915 1.00 27.98 123 ALA A CA 1
ATOM 770 C C . ALA A 1 123 ? -65.032 21.952 205.333 1.00 27.19 123 ALA A C 1
ATOM 771 O O . ALA A 1 123 ? -65.766 22.123 206.314 1.00 28.73 123 ALA A O 1
ATOM 773 N N . LEU A 1 124 ? -63.730 21.723 205.440 1.00 26.52 124 LEU A N 1
ATOM 774 C CA . LEU A 1 124 ? -63.056 21.741 206.746 1.00 25.28 124 LEU A CA 1
ATOM 775 C C . LEU A 1 124 ? -63.085 23.127 207.370 1.00 26.79 124 LEU A C 1
ATOM 776 O O . LEU A 1 124 ? -63.131 23.272 208.596 1.00 27.35 124 LEU A O 1
ATOM 781 N N . THR A 1 125 ? -63.040 24.164 206.539 1.00 25.25 125 THR A N 1
ATOM 782 C CA . THR A 1 125 ? -63.072 25.526 207.061 1.00 25.03 125 THR A CA 1
ATOM 783 C C . THR A 1 125 ? -64.484 25.876 207.573 1.00 27.39 125 THR A C 1
ATOM 784 O O . THR A 1 125 ? -64.643 26.534 208.608 1.00 28.05 125 THR A O 1
ATOM 788 N N . ILE A 1 126 ? -65.509 25.429 206.860 1.00 27.13 126 ILE A N 1
ATOM 789 C CA . ILE A 1 126 ? -66.877 25.580 207.371 1.00 28.70 126 ILE A CA 1
ATOM 790 C C . ILE A 1 126 ? -66.987 24.868 208.715 1.00 31.18 126 ILE A C 1
ATOM 791 O O . ILE A 1 126 ? -67.505 25.423 209.685 1.00 31.58 126 ILE A O 1
ATOM 796 N N . TYR A 1 127 ? -66.468 23.643 208.770 1.00 29.74 127 TYR A N 1
ATOM 797 C CA . TYR A 1 127 ? -66.469 22.863 210.008 1.00 29.78 127 TYR A CA 1
ATOM 798 C C . TYR A 1 127 ? -65.790 23.625 211.137 1.00 34.12 127 TYR A C 1
ATOM 799 O O . TYR A 1 127 ? -66.346 23.744 212.237 1.00 29.14 127 TYR A O 1
ATOM 808 N N . ASP A 1 128 ? -64.586 24.131 210.870 1.00 28.80 128 ASP A N 1
ATOM 809 C CA . ASP A 1 128 ? -63.831 24.864 211.878 1.00 29.46 128 ASP A CA 1
ATOM 810 C C . ASP A 1 128 ? -64.604 26.044 212.443 1.00 30.99 128 ASP A C 1
ATOM 811 O O . ASP A 1 128 ? -64.569 26.340 213.645 1.00 32.81 128 ASP A O 1
ATOM 816 N N . MET A 1 129 ? -65.297 26.741 211.564 1.00 29.37 129 MET A N 1
ATOM 817 C CA . MET A 1 129 ? -65.952 27.957 211.986 1.00 33.25 129 MET A CA 1
ATOM 818 C C . MET A 1 129 ? -67.278 27.695 212.677 1.00 35.25 129 MET A C 1
ATOM 819 O O . MET A 1 129 ? -67.846 28.597 213.310 1.00 37.16 129 MET A O 1
ATOM 824 N N . CYS A 1 130 ? -67.730 26.449 212.622 1.00 32.42 130 CYS A N 1
ATOM 825 C CA . CYS A 1 130 ? -68.991 26.082 213.271 1.00 35.25 130 CYS A CA 1
ATOM 826 C C . CYS A 1 130 ? -68.874 25.116 214.449 1.00 36.45 130 CYS A C 1
ATOM 827 O O . CYS A 1 130 ? -69.864 24.879 215.135 1.00 35.38 130 CYS A O 1
ATOM 830 N N . LYS A 1 131 ? -67.688 24.573 214.707 1.00 35.74 131 LYS A N 1
ATOM 831 C CA . LYS A 1 131 ? -67.577 23.440 215.634 1.00 35.79 131 LYS A CA 1
ATOM 832 C C . LYS A 1 131 ? -67.797 23.776 217.115 1.00 38.78 131 LYS A C 1
ATOM 833 O O . LYS A 1 131 ? -68.052 22.878 217.917 1.00 42.37 131 LYS A O 1
ATOM 839 N N . ALA A 1 132 ? -67.709 25.049 217.491 1.00 38.48 132 ALA A N 1
ATOM 840 C CA . ALA A 1 132 ? -68.041 25.426 218.859 1.00 41.09 132 ALA A CA 1
ATOM 841 C C . ALA A 1 132 ? -69.526 25.199 219.109 1.00 36.53 132 ALA A C 1
ATOM 842 O O . ALA A 1 132 ? -69.952 24.895 220.225 1.00 39.86 132 ALA A O 1
ATOM 844 N N . VAL A 1 133 ? -70.301 25.347 218.046 1.00 33.80 133 VAL A N 1
ATOM 845 C CA . VAL A 1 133 ? -71.747 25.352 218.140 1.00 36.91 133 VAL A CA 1
ATOM 846 C C . VAL A 1 133 ? -72.267 23.923 218.024 1.00 34.04 133 VAL A C 1
ATOM 847 O O . VAL A 1 133 ? -73.311 23.583 218.586 1.00 40.45 133 VAL A O 1
ATOM 851 N N . GLN A 1 134 ? -71.518 23.087 217.306 1.00 35.23 134 GLN A N 1
ATOM 852 C CA . GLN A 1 134 ? -71.969 21.723 217.002 1.00 35.67 134 GLN A CA 1
ATOM 853 C C . GLN A 1 134 ? -70.828 20.712 216.931 1.00 33.11 134 GLN A C 1
ATOM 854 O O . GLN A 1 134 ? -69.839 20.902 216.205 1.00 34.46 134 GLN A O 1
ATOM 860 N N . LYS A 1 135 ? -70.973 19.629 217.686 1.00 32.94 135 LYS A N 1
ATOM 861 C CA . LYS A 1 135 ? -69.906 18.639 217.809 1.00 37.41 135 LYS A CA 1
ATOM 862 C C . LYS A 1 135 ? -70.007 17.506 216.785 1.00 39.17 135 LYS A C 1
ATOM 863 O O . LYS A 1 135 ? -69.054 16.739 216.603 1.00 43.15 135 LYS A O 1
ATOM 869 N N . ASP A 1 136 ? -71.153 17.390 216.119 1.00 38.08 136 ASP A N 1
ATOM 870 C CA . ASP A 1 136 ? -71.413 16.203 215.297 1.00 37.65 136 ASP A CA 1
ATOM 871 C C . ASP A 1 136 ? -71.774 16.520 213.847 1.00 34.03 136 ASP A C 1
ATOM 872 O O . ASP A 1 136 ? -72.556 15.800 213.221 1.00 35.29 136 ASP A O 1
ATOM 877 N N . MET A 1 137 ? -71.211 17.595 213.311 1.00 28.72 137 MET A N 1
ATOM 878 C CA . MET A 1 137 ? -71.317 17.851 211.879 1.00 30.05 137 MET A CA 1
ATOM 879 C C . MET A 1 137 ? -70.655 16.736 211.084 1.00 31.28 137 MET A C 1
ATOM 880 O O . MET A 1 137 ? -69.770 16.033 211.570 1.00 34.29 137 MET A O 1
ATOM 885 N N . VAL A 1 138 ? -71.109 16.560 209.854 1.00 30.08 138 VAL A N 1
ATOM 886 C CA . VAL A 1 138 ? -70.555 15.504 209.000 1.00 29.23 138 VAL A CA 1
ATOM 887 C C . VAL A 1 138 ? -70.198 16.102 207.653 1.00 30.84 138 VAL A C 1
ATOM 888 O O . VAL A 1 138 ? -71.014 16.801 207.050 1.00 30.39 138 VAL A O 1
ATOM 892 N N . ILE A 1 139 ? -68.982 15.827 207.186 1.00 28.19 139 ILE A N 1
ATOM 893 C CA . ILE A 1 139 ? -68.576 16.238 205.848 1.00 25.65 139 ILE A CA 1
ATOM 894 C C . ILE A 1 139 ? -68.777 15.063 204.891 1.00 26.25 139 ILE A C 1
ATOM 895 O O . ILE A 1 139 ? -68.375 13.922 205.183 1.00 30.46 139 ILE A O 1
ATOM 900 N N . GLY A 1 140 ? -69.412 15.344 203.755 1.00 28.69 140 GLY A N 1
ATOM 901 C CA . GLY A 1 140 ? -69.635 14.319 202.753 1.00 33.06 140 GLY A CA 1
ATOM 902 C C . GLY A 1 140 ? -71.026 14.382 202.149 1.00 34.68 140 GLY A C 1
ATOM 903 O O . GLY A 1 140 ? -71.976 14.857 202.786 1.00 34.51 140 GLY A O 1
ATOM 904 N N . PRO A 1 141 ? -71.167 13.890 200.912 1.00 34.57 141 PRO A N 1
ATOM 905 C CA . PRO A 1 141 ? -70.084 13.309 200.106 1.00 30.13 141 PRO A CA 1
ATOM 906 C C . PRO A 1 141 ? -69.138 14.346 199.534 1.00 32.28 141 PRO A C 1
ATOM 907 O O . PRO A 1 141 ? -69.479 15.527 199.425 1.00 34.12 141 PRO A O 1
ATOM 911 N N . VAL A 1 142 ? -67.940 13.892 199.194 1.00 29.66 142 VAL A N 1
ATOM 912 C CA . VAL A 1 142 ? -66.979 14.690 198.453 1.00 28.36 142 VAL A CA 1
ATOM 913 C C . VAL A 1 142 ? -66.648 13.870 197.219 1.00 29.91 142 VAL A C 1
ATOM 914 O O . VAL A 1 142 ? -66.214 12.721 197.326 1.00 31.91 142 VAL A O 1
ATOM 918 N N . ARG A 1 143 ? -66.896 14.441 196.048 1.00 29.03 143 ARG A N 1
ATOM 919 C CA . ARG A 1 143 ? -66.768 13.685 194.821 1.00 28.42 143 ARG A CA 1
ATOM 920 C C . ARG A 1 143 ? -66.636 14.605 193.620 1.00 29.05 143 ARG A C 1
ATOM 921 O O . ARG A 1 143 ? -66.963 15.788 193.700 1.00 30.74 143 ARG A O 1
ATOM 929 N N . LEU A 1 144 ? -66.164 14.045 192.512 1.00 30.99 144 LEU A N 1
ATOM 930 C CA . LEU A 1 144 ? -66.090 14.779 191.251 1.00 34.40 144 LEU A CA 1
ATOM 931 C C . LEU A 1 144 ? -67.461 14.934 190.623 1.00 37.75 144 LEU A C 1
ATOM 932 O O . LEU A 1 144 ? -68.329 14.060 190.764 1.00 40.80 144 LEU A O 1
ATOM 937 N N . LEU A 1 145 ? -67.647 16.036 189.906 1.00 37.67 145 LEU A N 1
ATOM 938 C CA . LEU A 1 145 ? -68.831 16.188 189.070 1.00 40.14 145 LEU A CA 1
ATOM 939 C C . LEU A 1 145 ? -68.526 15.834 187.614 1.00 51.89 145 LEU A C 1
ATOM 940 O O . LEU A 1 145 ? -67.428 16.090 187.109 1.00 51.44 145 LEU A O 1
ATOM 945 N N . ALA A 1 146 ? -69.514 15.243 186.951 1.00 56.30 146 ALA A N 1
ATOM 946 C CA . ALA A 1 146 ? -69.419 14.912 185.534 1.00 67.63 146 ALA A CA 1
ATOM 947 C C . ALA A 1 146 ? -69.652 16.153 184.682 1.00 73.55 146 ALA A C 1
ATOM 948 O O . ALA A 1 146 ? -68.771 17.001 184.550 1.00 75.81 146 ALA A O 1
#

Sequence (124 aa):
ETVREARAEAFVTMRSETLAMIIDGRHHAGDVFATARIAGIQAAKRTWDLIPLCHPLMLSKVEVNLQAEPEHNRVRIETLCRLTGKTGVEMEALTAASVAALTIYDMCKAVQKDMVIGPVRLLA

Secondary structure (DSSP, 8-state):
-EEEEEEEEEEEE--HHHHHHHHHTTTSTT-HHHHHHHHHHHHHHTHHHHSTTPPP---SEEEEEEEEEGGGTEEEEEEEEEEEESS--HHHHHHHHHHHHHHHHHHHTTT-S--EEEEEEEE-

GO terms:
  GO:0005515 protein binding (F, IPI)
  GO:0061799 cyclic pyranopterin monophosphate synthase activity (F, IDA)
  GO:0032991 protein-containing complex (C, IDA)
  GO:0042802 identical protein binding (F, IDA)
  GO:0006777 Mo-molybdopterin cofactor biosynthetic process (P, IMP)

Nearest PDB structures (foldseek):
  4pya-assembly1_A  TM=1.008E+00  e=1.597E-26  Escherichia coli K-12
  4pyd-assembly1_D  TM=9.726E-01  e=1.136E-23  Escherichia coli K-12
  4pyd-assembly1_A  TM=9.718E-01  e=2.231E-23  Escherichia coli K-12
  1ekr-assembly1_A  TM=9.747E-01  e=4.954E-23  Escherichia coli
  4pyd-assembly1_F  TM=9.718E-01  e=2.522E-23  Escherichia coli K-12